Protein AF-A0A7G3B643-F1 (afdb_monomer)

Secondary structure (DSSP, 8-state):
--HHHHHHHHHHHHHHHHHHHHHHH-----HHHHHHHHHHHHHHHHHHHS--------S-S------HHHHHHHHHHTTSS--

Organism: Lutzomyia longipalpis (NCBI:txid7200)

pLDDT: mean 72.9, std 13.2, range [40.34, 89.38]

Mean predicted aligned error: 15.92 Å

Foldseek 3Di:
DDVVVVVLVVLVVVLVVVVCCCVPVVPDDDPVNVVSNVVN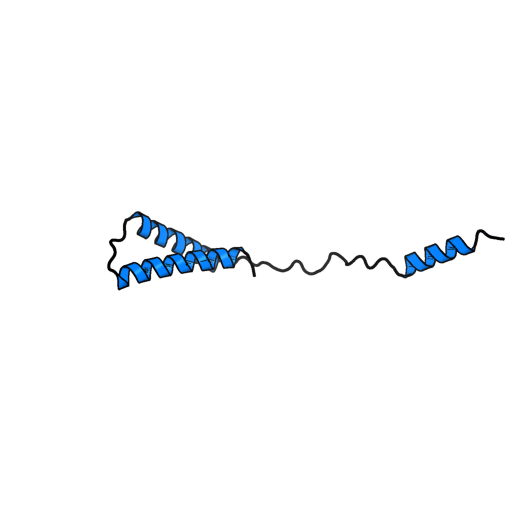VVVVVVCVVPPPPPDPPPPPPDDPPPDPVVVVVVVVVVVPPDD

Radius of gyration: 29.37 Å; Cα contacts (8 Å, |Δi|>4): 14; chains: 1; bounding box: 83×23×52 Å

Sequence (83 aa):
MNSIIKTFASALELFFTAILCFFLFAIPIHFNTILAIGIVSFAVFMYSQNPVVNLPVASSAKGANISDDTQKLLMAEEGEIKE

Structure (mmCIF, N/CA/C/O backbone)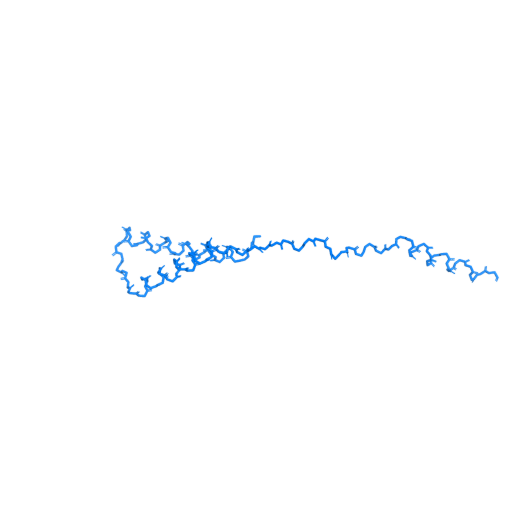:
data_AF-A0A7G3B643-F1
#
_entry.id   AF-A0A7G3B643-F1
#
loop_
_atom_site.group_PDB
_atom_site.id
_atom_site.type_symbol
_atom_site.label_atom_id
_atom_site.label_alt_id
_atom_site.label_comp_id
_atom_site.label_asym_id
_atom_site.label_entity_id
_atom_site.label_seq_id
_atom_site.pdbx_PDB_ins_code
_atom_site.Cartn_x
_atom_site.Cartn_y
_atom_site.Cartn_z
_atom_site.occupancy
_atom_site.B_iso_or_equiv
_atom_site.auth_seq_id
_atom_site.auth_comp_id
_atom_site.auth_asym_id
_atom_site.auth_atom_id
_atom_site.pdbx_PDB_model_num
ATOM 1 N N . MET A 1 1 ? 18.523 -1.673 -6.888 1.00 52.22 1 MET A N 1
ATOM 2 C CA . MET A 1 1 ? 17.071 -1.829 -6.642 1.00 52.22 1 MET A CA 1
ATOM 3 C C . MET A 1 1 ? 16.423 -0.475 -6.866 1.00 52.22 1 MET A C 1
ATOM 5 O O . MET A 1 1 ? 16.875 0.489 -6.262 1.00 52.22 1 MET A O 1
ATOM 9 N N . ASN A 1 2 ? 15.477 -0.383 -7.799 1.00 69.94 2 ASN A N 1
ATOM 10 C CA . ASN A 1 2 ? 14.942 0.897 -8.259 1.00 69.94 2 ASN A CA 1
ATOM 11 C C . ASN A 1 2 ? 14.223 1.619 -7.104 1.00 69.94 2 ASN A C 1
ATOM 13 O O . ASN A 1 2 ? 13.372 1.013 -6.446 1.00 69.94 2 ASN A O 1
ATOM 17 N N . SER A 1 3 ? 14.562 2.885 -6.841 1.00 74.81 3 SER A N 1
ATOM 18 C CA . SER A 1 3 ? 14.036 3.650 -5.695 1.00 74.81 3 SER A CA 1
ATOM 19 C C . SER A 1 3 ? 12.508 3.737 -5.693 1.00 74.81 3 SER A C 1
ATOM 21 O O . SER A 1 3 ? 11.913 3.801 -4.622 1.00 74.81 3 SER A O 1
ATOM 23 N N . ILE A 1 4 ? 11.892 3.637 -6.878 1.00 80.81 4 ILE A N 1
ATOM 24 C CA . ILE A 1 4 ? 10.440 3.633 -7.105 1.00 80.81 4 ILE A CA 1
ATOM 25 C C . ILE A 1 4 ? 9.766 2.387 -6.526 1.00 80.81 4 ILE A C 1
ATOM 27 O O . ILE A 1 4 ? 8.772 2.494 -5.819 1.00 80.81 4 ILE A O 1
ATOM 31 N N . ILE A 1 5 ? 10.336 1.201 -6.756 1.00 81.12 5 ILE A N 1
ATOM 32 C CA . ILE A 1 5 ? 9.785 -0.056 -6.223 1.00 81.12 5 ILE A CA 1
ATOM 33 C C . ILE A 1 5 ? 9.933 -0.081 -4.697 1.00 81.12 5 ILE A C 1
ATOM 35 O O . ILE A 1 5 ? 9.053 -0.575 -4.001 1.00 81.12 5 ILE A O 1
ATOM 39 N N . LYS A 1 6 ? 11.012 0.509 -4.160 1.00 78.00 6 LYS A N 1
ATOM 40 C CA . LYS A 1 6 ? 11.199 0.656 -2.708 1.00 78.00 6 LYS A CA 1
ATOM 41 C C . LYS A 1 6 ? 10.148 1.586 -2.086 1.00 78.00 6 LYS A C 1
ATOM 43 O O . LYS A 1 6 ? 9.641 1.277 -1.012 1.00 78.00 6 LYS A O 1
ATOM 48 N N . THR A 1 7 ? 9.797 2.689 -2.749 1.00 85.19 7 THR A N 1
ATOM 49 C CA . THR A 1 7 ? 8.723 3.581 -2.269 1.00 85.19 7 THR A CA 1
ATOM 50 C C . THR A 1 7 ? 7.367 2.886 -2.330 1.00 85.19 7 THR A C 1
ATOM 52 O O . THR A 1 7 ? 6.583 2.973 -1.390 1.00 85.19 7 THR A O 1
ATOM 55 N N . PHE A 1 8 ? 7.131 2.127 -3.398 1.00 83.94 8 PHE A N 1
ATOM 56 C CA . PHE A 1 8 ? 5.928 1.321 -3.563 1.00 83.94 8 PHE A CA 1
ATOM 57 C C . PHE A 1 8 ? 5.765 0.251 -2.479 1.00 83.94 8 PHE A C 1
ATOM 59 O O . PHE A 1 8 ? 4.691 0.110 -1.899 1.00 83.94 8 PHE A O 1
ATOM 66 N N . ALA A 1 9 ? 6.847 -0.468 -2.174 1.00 85.00 9 ALA A N 1
ATOM 67 C CA . ALA A 1 9 ? 6.864 -1.496 -1.142 1.00 85.00 9 ALA A CA 1
ATOM 68 C C . ALA A 1 9 ? 6.541 -0.919 0.245 1.00 85.00 9 ALA A C 1
ATOM 70 O O . ALA A 1 9 ? 5.718 -1.481 0.960 1.00 85.00 9 ALA A O 1
ATOM 71 N N . SER A 1 10 ? 7.118 0.236 0.595 1.00 87.06 10 SER A N 1
ATOM 72 C CA . SER A 1 10 ? 6.849 0.900 1.878 1.00 87.06 10 SER A CA 1
ATOM 73 C C . SER A 1 10 ? 5.408 1.419 1.991 1.00 87.06 10 SER A C 1
ATOM 75 O O . SER A 1 10 ? 4.793 1.304 3.050 1.00 87.06 10 SER A O 1
ATOM 77 N N . ALA A 1 11 ? 4.825 1.933 0.902 1.00 85.31 11 ALA A N 1
ATOM 78 C CA . ALA A 1 11 ? 3.418 2.340 0.889 1.00 85.31 11 ALA A CA 1
ATOM 79 C C . ALA A 1 11 ? 2.467 1.143 1.075 1.00 85.31 11 ALA A C 1
ATOM 81 O O . ALA A 1 11 ? 1.473 1.234 1.798 1.00 85.31 11 ALA A O 1
ATOM 82 N N . LEU A 1 12 ? 2.793 0.007 0.451 1.00 85.69 12 LEU A N 1
ATOM 83 C CA . LEU A 1 12 ? 2.032 -1.233 0.576 1.00 85.69 12 LEU A CA 1
ATOM 84 C C . LEU A 1 12 ? 2.153 -1.836 1.988 1.00 85.69 12 LEU A C 1
ATOM 86 O O . LEU A 1 12 ? 1.164 -2.327 2.525 1.00 85.69 12 LEU A O 1
ATOM 90 N N . GLU A 1 13 ? 3.313 -1.730 2.636 1.00 86.75 13 GLU A N 1
ATOM 91 C CA . GLU A 1 13 ? 3.500 -2.132 4.038 1.00 86.75 13 GLU A CA 1
ATOM 92 C C . GLU A 1 13 ? 2.573 -1.356 4.988 1.00 86.75 13 GLU A C 1
ATOM 94 O O . GLU A 1 13 ? 1.893 -1.948 5.832 1.00 86.75 13 GLU A O 1
ATOM 99 N N . LEU A 1 14 ? 2.478 -0.034 4.811 1.00 85.69 14 LEU A N 1
ATOM 100 C CA . LEU A 1 14 ? 1.603 0.817 5.620 1.00 85.69 14 LEU A CA 1
ATOM 101 C C . LEU A 1 14 ? 0.120 0.494 5.375 1.00 85.69 14 LEU A C 1
ATOM 103 O O . LEU A 1 14 ? -0.668 0.442 6.320 1.00 85.69 14 LEU A O 1
ATOM 107 N N . PHE A 1 15 ? -0.248 0.202 4.126 1.00 87.12 15 PHE A N 1
ATOM 108 C CA . PHE A 1 15 ? -1.587 -0.260 3.759 1.00 87.12 15 PHE A CA 1
ATOM 109 C C . PHE A 1 15 ? -1.963 -1.574 4.460 1.00 87.12 15 PHE A C 1
ATOM 111 O O . PHE A 1 15 ? -3.018 -1.657 5.092 1.00 87.12 15 PHE A O 1
ATOM 118 N N . PHE A 1 16 ? -1.087 -2.582 4.413 1.00 84.94 16 PHE A N 1
ATOM 119 C CA . PHE A 1 16 ? -1.322 -3.858 5.096 1.00 84.94 16 PHE A CA 1
ATOM 120 C C . PHE A 1 16 ? -1.384 -3.694 6.613 1.00 84.94 16 PHE A C 1
ATOM 122 O O . PHE A 1 16 ? -2.252 -4.285 7.255 1.00 84.94 16 PHE A O 1
ATOM 129 N N . THR A 1 17 ? -0.521 -2.853 7.182 1.00 88.25 17 THR A N 1
ATOM 130 C CA . THR A 1 17 ? -0.530 -2.546 8.617 1.00 88.25 17 THR A CA 1
ATOM 131 C C . THR A 1 17 ? -1.853 -1.908 9.039 1.00 88.25 17 THR A C 1
ATOM 133 O O . THR A 1 17 ? -2.433 -2.309 10.046 1.00 88.25 17 THR A O 1
ATOM 136 N N . ALA A 1 18 ? -2.385 -0.966 8.254 1.00 84.56 18 ALA A N 1
ATOM 137 C CA . ALA A 1 18 ? -3.669 -0.327 8.538 1.00 84.56 18 ALA A CA 1
ATOM 138 C C . ALA A 1 18 ? -4.841 -1.327 8.514 1.00 84.56 18 ALA A C 1
ATOM 140 O O . ALA A 1 18 ? -5.699 -1.291 9.398 1.00 84.56 18 ALA A O 1
ATOM 141 N N . ILE A 1 19 ? -4.856 -2.250 7.546 1.00 83.94 19 ILE A N 1
ATOM 142 C CA . ILE A 1 19 ? -5.890 -3.292 7.439 1.00 83.94 19 ILE A CA 1
ATOM 143 C C . ILE A 1 19 ? -5.777 -4.305 8.586 1.00 83.94 19 ILE A C 1
ATOM 145 O O . ILE A 1 19 ? -6.787 -4.654 9.200 1.00 83.94 19 ILE A O 1
ATOM 149 N N . LEU A 1 20 ? -4.562 -4.753 8.913 1.00 85.06 20 LEU A N 1
ATOM 150 C CA . LEU A 1 20 ? -4.327 -5.689 10.015 1.00 85.06 20 LEU A CA 1
ATOM 151 C C . LEU A 1 20 ? -4.687 -5.072 11.371 1.00 85.06 20 LEU A C 1
ATOM 153 O O . LEU A 1 20 ? -5.348 -5.726 12.173 1.00 85.06 20 LEU A O 1
ATOM 157 N N . CYS A 1 21 ? -4.330 -3.809 11.620 1.00 81.12 21 CYS A N 1
ATOM 158 C CA . CYS A 1 21 ? -4.707 -3.105 12.849 1.00 81.12 21 CYS A CA 1
ATOM 159 C C . CYS A 1 21 ? -6.224 -2.917 12.977 1.00 81.12 21 CYS A C 1
ATOM 161 O O . CYS A 1 21 ? -6.753 -3.031 14.084 1.00 81.12 21 CYS A O 1
ATOM 163 N N . PHE A 1 22 ? -6.932 -2.672 11.868 1.00 79.50 22 PHE A N 1
ATOM 164 C CA . PHE A 1 22 ? -8.395 -2.641 11.881 1.00 79.50 22 PHE A CA 1
ATOM 165 C C . PHE A 1 22 ? -8.978 -3.994 12.299 1.00 79.50 22 PHE A C 1
ATOM 167 O O . PHE A 1 22 ? -9.845 -4.045 13.168 1.00 79.50 22 PHE A O 1
ATOM 174 N N . PHE A 1 23 ? -8.476 -5.089 11.724 1.00 80.12 23 PHE A N 1
ATOM 175 C CA . PHE A 1 23 ? -9.002 -6.425 11.997 1.00 80.12 23 PHE A CA 1
ATOM 176 C C . PHE A 1 23 ? -8.654 -6.936 13.406 1.00 80.12 23 PHE A C 1
ATOM 178 O O . PHE A 1 23 ? -9.461 -7.625 14.022 1.00 80.12 23 PHE A O 1
ATOM 185 N N . LEU A 1 24 ? -7.467 -6.600 13.925 1.00 80.62 24 LEU A N 1
ATOM 186 C CA . LEU A 1 24 ? -6.933 -7.170 15.169 1.00 80.62 24 LEU A CA 1
ATOM 187 C C . LEU A 1 24 ? -7.295 -6.360 16.423 1.00 80.62 24 LEU A C 1
ATOM 189 O O . LEU A 1 24 ? -7.500 -6.941 17.484 1.00 80.62 24 LEU A O 1
ATOM 193 N N . PHE A 1 25 ? -7.407 -5.034 16.307 1.00 76.31 25 PHE A N 1
ATOM 194 C CA . PHE A 1 25 ? -7.675 -4.145 17.445 1.00 76.31 25 PHE A CA 1
ATOM 195 C C . PHE A 1 25 ? -9.011 -3.394 17.344 1.00 76.31 25 PHE A C 1
ATOM 197 O O . PHE A 1 25 ? -9.336 -2.639 18.259 1.00 76.31 25 PHE A O 1
ATOM 204 N N . ALA A 1 26 ? -9.776 -3.574 16.254 1.00 68.94 26 ALA A N 1
ATOM 205 C CA . ALA A 1 26 ? -11.036 -2.867 15.984 1.00 68.94 26 ALA A CA 1
ATOM 206 C C . ALA A 1 26 ? -10.935 -1.343 16.200 1.00 68.94 26 ALA A C 1
ATOM 208 O O . ALA A 1 26 ? -11.895 -0.690 16.614 1.00 68.94 26 ALA A O 1
ATOM 209 N N . ILE A 1 27 ? -9.752 -0.770 15.942 1.00 74.44 27 ILE A N 1
ATOM 210 C CA . ILE A 1 27 ? -9.507 0.661 16.127 1.00 74.44 27 ILE A CA 1
ATOM 211 C C . ILE A 1 27 ? -10.391 1.410 15.123 1.00 74.44 27 ILE A C 1
ATOM 213 O O . ILE A 1 27 ? -10.361 1.075 13.934 1.00 74.44 27 ILE A O 1
ATOM 217 N N . PRO A 1 28 ? -11.185 2.403 15.568 1.00 72.69 28 PRO A N 1
ATOM 218 C CA . PRO A 1 28 ? -12.116 3.112 14.704 1.00 72.69 28 PRO A CA 1
ATOM 219 C C . PRO A 1 28 ? -11.372 3.776 13.540 1.00 72.69 28 PRO A C 1
ATOM 221 O O . PRO A 1 28 ? -10.551 4.674 13.720 1.00 72.69 28 PRO A O 1
ATOM 224 N N . ILE A 1 29 ? -11.666 3.307 12.328 1.00 76.12 29 ILE A N 1
ATOM 225 C CA . ILE A 1 29 ? -11.113 3.828 11.079 1.00 76.12 29 ILE A CA 1
ATOM 226 C C . ILE A 1 29 ? -11.865 5.112 10.723 1.00 76.12 29 ILE A C 1
ATOM 228 O O . ILE A 1 29 ? -13.078 5.108 10.519 1.00 76.12 29 ILE A O 1
ATOM 232 N N . HIS A 1 30 ? -11.137 6.222 10.625 1.00 79.88 30 HIS A N 1
ATOM 233 C CA . HIS A 1 30 ? -11.695 7.494 10.178 1.00 79.88 30 HIS A CA 1
ATOM 234 C C . HIS A 1 30 ? -11.760 7.567 8.646 1.00 79.88 30 HIS A C 1
ATOM 236 O O . HIS A 1 30 ? -11.012 6.892 7.937 1.00 79.88 30 HIS A O 1
ATOM 242 N N . PHE A 1 31 ? -12.613 8.452 8.124 1.00 83.00 31 PHE A N 1
ATOM 243 C CA . PHE A 1 31 ? -12.802 8.641 6.680 1.00 83.00 31 PHE A CA 1
ATOM 244 C C . PHE A 1 31 ? -11.487 8.930 5.928 1.00 83.00 31 PHE A C 1
ATOM 246 O O . PHE A 1 31 ? -11.286 8.453 4.813 1.00 83.00 31 PHE A O 1
ATOM 253 N N . ASN A 1 32 ? -10.547 9.627 6.578 1.00 84.12 32 ASN A N 1
ATOM 254 C CA . ASN A 1 32 ? -9.206 9.895 6.049 1.00 84.12 32 ASN A CA 1
ATOM 255 C C . ASN A 1 32 ? -8.437 8.609 5.698 1.00 84.12 32 ASN A C 1
ATOM 257 O O . ASN A 1 32 ? -7.770 8.549 4.669 1.00 84.12 32 ASN A O 1
ATOM 261 N N . THR A 1 33 ? -8.550 7.566 6.522 1.00 82.50 33 THR A N 1
ATOM 262 C CA . THR A 1 33 ? -7.864 6.285 6.306 1.00 82.50 33 THR A CA 1
ATOM 263 C C . THR A 1 33 ? -8.494 5.506 5.154 1.00 82.50 33 THR A C 1
ATOM 265 O O . THR A 1 33 ? -7.774 4.911 4.358 1.00 82.50 33 THR A O 1
ATOM 268 N N . ILE A 1 34 ? -9.822 5.562 5.009 1.00 82.62 34 ILE A N 1
ATOM 269 C CA . ILE A 1 34 ? -10.535 4.953 3.873 1.00 82.62 34 ILE A CA 1
ATOM 270 C C . ILE A 1 34 ? -10.085 5.610 2.561 1.00 82.62 34 ILE A C 1
ATOM 272 O O . ILE A 1 34 ? -9.762 4.916 1.596 1.00 82.62 34 ILE A O 1
ATOM 276 N N . LEU A 1 35 ? -9.99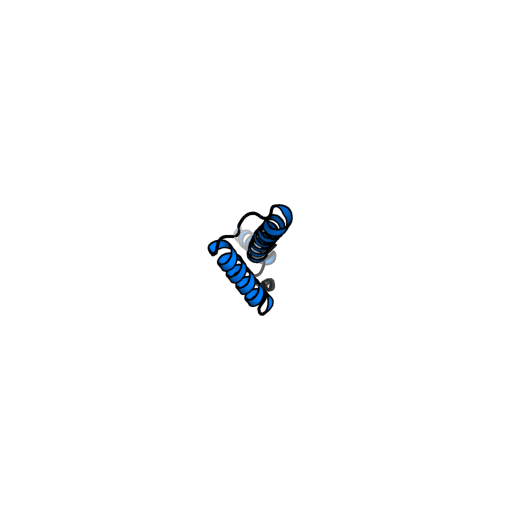7 6.944 2.542 1.00 88.19 35 LEU A N 1
ATOM 277 C CA . LEU A 1 35 ? -9.527 7.689 1.376 1.00 88.19 35 LEU A CA 1
ATOM 278 C C . LEU A 1 35 ? -8.058 7.370 1.051 1.00 88.19 35 LEU A C 1
ATOM 280 O O . LEU A 1 35 ? -7.722 7.151 -0.111 1.00 88.19 35 LEU A O 1
ATOM 284 N N . ALA A 1 36 ? -7.198 7.273 2.069 1.00 85.00 36 ALA A N 1
ATOM 285 C CA . ALA A 1 36 ? -5.793 6.902 1.901 1.00 85.00 36 ALA A CA 1
ATOM 286 C C . ALA A 1 36 ? -5.627 5.495 1.298 1.00 85.00 36 ALA A C 1
ATOM 288 O O . ALA A 1 36 ? -4.881 5.324 0.335 1.00 85.00 36 ALA A O 1
ATOM 289 N N . ILE A 1 37 ? -6.368 4.505 1.808 1.00 84.81 37 ILE A N 1
ATOM 290 C CA . ILE A 1 37 ? -6.422 3.134 1.270 1.00 84.81 37 ILE A CA 1
ATOM 291 C C . ILE A 1 37 ? -6.845 3.153 -0.204 1.00 84.81 37 ILE A C 1
ATOM 293 O O . ILE A 1 37 ? -6.225 2.474 -1.027 1.00 84.81 37 ILE A O 1
ATOM 297 N N . GLY A 1 38 ? -7.851 3.962 -0.554 1.00 88.94 38 GLY A N 1
ATOM 298 C CA . GLY A 1 38 ? -8.309 4.132 -1.934 1.00 88.94 38 GLY A CA 1
ATOM 299 C C . GLY A 1 38 ? -7.237 4.718 -2.857 1.00 88.94 38 GLY A C 1
ATOM 300 O O . GLY A 1 38 ? -6.990 4.170 -3.929 1.00 88.94 38 GLY A O 1
ATOM 301 N N . ILE A 1 39 ? -6.550 5.781 -2.429 1.00 89.38 39 ILE A N 1
ATOM 302 C CA . ILE A 1 39 ? -5.483 6.432 -3.210 1.00 89.38 39 ILE A CA 1
ATOM 303 C C . ILE A 1 39 ? -4.295 5.487 -3.418 1.00 89.38 39 ILE A C 1
ATOM 305 O O . ILE A 1 39 ? -3.804 5.360 -4.540 1.00 89.38 39 ILE A O 1
ATOM 309 N N . VAL A 1 40 ? -3.847 4.797 -2.364 1.00 85.94 40 VAL A N 1
ATOM 310 C CA . VAL A 1 40 ? -2.742 3.830 -2.455 1.00 85.94 40 VAL A CA 1
ATOM 311 C C . VAL A 1 40 ? -3.124 2.673 -3.377 1.00 85.94 40 VAL A C 1
ATOM 313 O O . VAL A 1 40 ? -2.354 2.333 -4.271 1.00 85.94 40 VAL A O 1
ATOM 316 N N . SER A 1 41 ? -4.333 2.124 -3.237 1.00 84.38 41 SER A N 1
ATOM 317 C CA . SER A 1 41 ? -4.835 1.067 -4.127 1.00 84.38 41 SER A CA 1
ATOM 318 C C . SER A 1 41 ? -4.894 1.528 -5.584 1.00 84.38 41 SER A C 1
ATOM 320 O O . SER A 1 41 ? -4.484 0.791 -6.478 1.00 84.38 41 SER A O 1
ATOM 322 N N . PHE A 1 42 ? -5.342 2.762 -5.832 1.00 88.81 42 PHE A N 1
ATOM 323 C CA . PHE A 1 42 ? -5.378 3.344 -7.172 1.00 88.81 42 PHE A CA 1
ATOM 324 C C . PHE A 1 42 ? -3.974 3.532 -7.759 1.00 88.81 42 PHE A C 1
ATOM 326 O O . PHE A 1 42 ? -3.740 3.185 -8.916 1.00 88.81 42 PHE A O 1
ATOM 333 N N . ALA A 1 43 ? -3.017 4.011 -6.963 1.00 86.06 43 ALA A N 1
ATOM 334 C CA . ALA A 1 43 ? -1.626 4.130 -7.383 1.00 86.06 43 ALA A CA 1
ATOM 335 C C . ALA A 1 43 ? -1.035 2.758 -7.745 1.00 86.06 43 ALA A C 1
ATOM 337 O O . ALA A 1 43 ? -0.427 2.617 -8.807 1.00 86.06 43 ALA A O 1
ATOM 338 N N . VAL A 1 44 ? -1.256 1.737 -6.904 1.00 85.06 44 VAL A N 1
ATOM 339 C CA . VAL A 1 44 ? -0.811 0.352 -7.149 1.00 85.06 44 VAL A CA 1
ATOM 340 C C . VAL A 1 44 ? -1.411 -0.208 -8.420 1.00 85.06 44 VAL A C 1
ATOM 342 O O . VAL A 1 44 ? -0.695 -0.800 -9.230 1.00 85.06 44 VAL A O 1
ATOM 345 N N . PHE A 1 45 ? -2.703 0.016 -8.621 1.00 86.25 45 PHE A N 1
ATOM 346 C CA . PHE A 1 45 ? -3.389 -0.409 -9.824 1.00 86.25 45 PHE A CA 1
ATOM 347 C C . PHE A 1 45 ? -2.790 0.245 -11.074 1.00 86.25 45 PHE A C 1
ATOM 349 O O . PHE A 1 45 ? -2.454 -0.453 -12.030 1.00 86.25 45 PHE A O 1
ATOM 356 N N . MET A 1 46 ? -2.580 1.563 -11.053 1.00 84.50 46 MET A N 1
ATOM 357 C CA . MET A 1 46 ? -2.028 2.292 -12.195 1.00 84.50 46 MET A CA 1
ATOM 358 C C . MET A 1 46 ? -0.578 1.877 -12.504 1.00 84.50 46 MET A C 1
ATOM 360 O O . MET A 1 46 ? -0.225 1.670 -13.665 1.00 84.50 46 MET A O 1
ATOM 364 N N . TYR A 1 47 ? 0.245 1.683 -11.470 1.00 81.44 47 TYR A N 1
ATOM 365 C CA . TYR A 1 47 ? 1.623 1.205 -11.609 1.00 81.44 47 TYR A CA 1
ATOM 366 C C . TYR A 1 47 ? 1.697 -0.233 -12.137 1.00 81.44 47 TYR A C 1
ATOM 368 O O . TYR A 1 47 ? 2.567 -0.550 -12.944 1.00 81.44 47 TYR A O 1
ATOM 376 N N . SER A 1 48 ? 0.770 -1.098 -11.719 1.00 79.94 48 SER A N 1
ATOM 377 C CA . SER A 1 48 ? 0.724 -2.493 -12.177 1.00 79.94 48 SER A CA 1
ATOM 378 C C . SER A 1 48 ? 0.389 -2.611 -13.666 1.00 79.94 48 SER A C 1
ATOM 380 O O . SER A 1 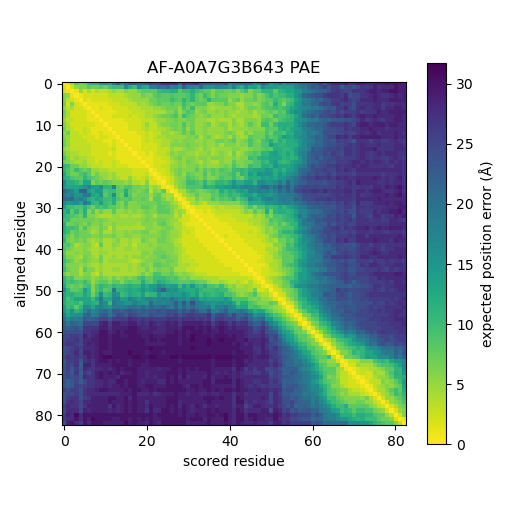48 ? 0.824 -3.565 -14.305 1.00 79.94 48 SER A O 1
ATOM 382 N N . GLN A 1 49 ? -0.355 -1.652 -14.235 1.00 82.31 49 GLN A N 1
ATOM 383 C CA . GLN A 1 49 ? -0.664 -1.637 -15.670 1.00 82.31 49 GLN A CA 1
ATOM 384 C C . GLN A 1 49 ? 0.514 -1.190 -16.541 1.00 82.31 49 GLN A C 1
ATOM 386 O O . GLN A 1 49 ? 0.690 -1.713 -17.636 1.00 82.31 49 GLN A O 1
ATOM 391 N N . ASN A 1 50 ? 1.316 -0.230 -16.076 1.00 76.62 50 ASN A N 1
ATOM 392 C CA . ASN A 1 50 ? 2.474 0.283 -16.808 1.00 76.62 50 ASN A CA 1
ATOM 393 C C . ASN A 1 50 ? 3.692 0.312 -15.876 1.00 76.62 50 ASN A C 1
ATOM 395 O O . ASN A 1 50 ? 4.038 1.372 -15.341 1.00 76.62 50 ASN A O 1
ATOM 399 N N . PRO A 1 51 ? 4.337 -0.846 -15.642 1.00 72.69 51 PRO A N 1
ATOM 400 C CA . PRO A 1 51 ? 5.491 -0.906 -14.760 1.00 72.69 51 PRO A CA 1
ATOM 401 C C . PRO A 1 51 ? 6.633 -0.073 -15.348 1.00 72.69 51 PRO A C 1
ATOM 403 O O . PRO A 1 51 ? 6.929 -0.151 -16.540 1.00 72.69 51 PRO A O 1
ATOM 406 N N . VAL A 1 52 ? 7.298 0.728 -14.508 1.00 68.69 52 VAL A N 1
ATOM 407 C CA . VAL A 1 52 ? 8.431 1.560 -14.946 1.00 68.69 52 VAL A CA 1
ATOM 408 C C . VAL A 1 52 ? 9.596 0.665 -15.377 1.00 68.69 52 VAL A C 1
ATOM 410 O O . VAL A 1 52 ? 10.355 0.137 -14.561 1.00 68.69 52 VAL A O 1
ATOM 413 N N . VAL A 1 53 ? 9.726 0.468 -16.686 1.00 71.12 53 VAL A N 1
ATOM 414 C CA . VAL A 1 53 ? 10.833 -0.272 -17.287 1.00 71.12 53 VAL A CA 1
ATOM 415 C C . VAL A 1 53 ? 12.090 0.589 -17.225 1.00 71.12 53 VAL A C 1
ATOM 417 O O . VAL A 1 53 ? 12.346 1.432 -18.077 1.00 71.12 53 VAL A O 1
ATOM 420 N N . ASN A 1 54 ? 12.905 0.389 -16.191 1.00 65.94 54 ASN A N 1
ATOM 421 C CA . A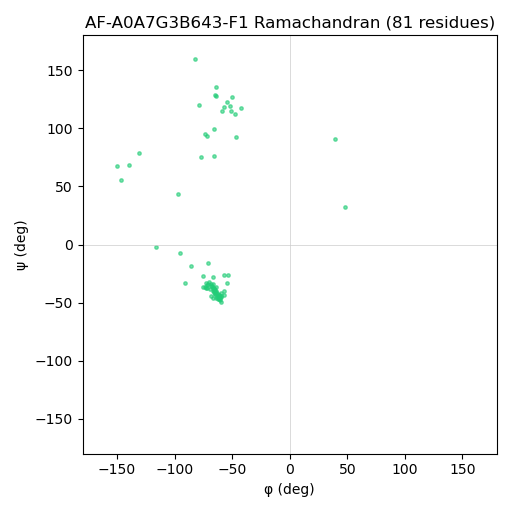SN A 1 54 ? 14.267 0.910 -16.192 1.00 65.94 54 ASN A CA 1
ATOM 422 C C . ASN A 1 54 ? 15.114 -0.001 -17.086 1.00 65.94 54 ASN A C 1
ATOM 424 O O . ASN A 1 54 ? 15.864 -0.839 -16.580 1.00 65.94 54 ASN A O 1
ATOM 428 N N . LEU A 1 55 ? 14.954 0.124 -18.408 1.00 70.88 55 LEU A N 1
ATOM 429 C CA . LEU A 1 55 ? 15.895 -0.474 -19.347 1.00 70.88 55 LEU A CA 1
ATOM 430 C C . LEU A 1 55 ? 17.269 0.107 -19.000 1.00 70.88 55 LEU A C 1
ATOM 432 O O . LEU A 1 55 ? 17.421 1.332 -19.041 1.00 70.88 55 LEU A O 1
ATOM 436 N N . PRO A 1 56 ? 18.256 -0.714 -18.595 1.00 59.72 56 PRO A N 1
ATOM 437 C CA . PRO A 1 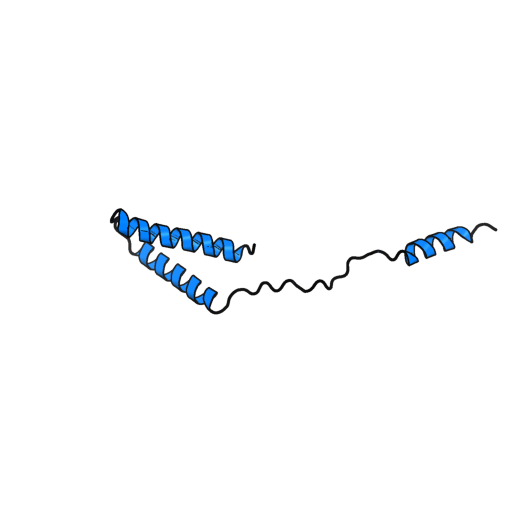56 ? 19.619 -0.226 -18.540 1.00 59.72 56 PRO A CA 1
ATOM 438 C C . PRO A 1 56 ? 19.909 0.313 -19.935 1.00 59.72 56 PRO A C 1
ATOM 440 O O . PRO A 1 56 ? 19.722 -0.405 -20.920 1.00 59.72 56 PRO A O 1
ATOM 443 N N . VAL A 1 57 ? 20.285 1.593 -20.025 1.00 58.41 57 VAL A N 1
ATOM 444 C CA . VAL A 1 57 ? 20.849 2.115 -21.263 1.00 58.41 57 VAL A CA 1
ATOM 445 C C . VAL A 1 57 ? 21.953 1.130 -21.617 1.00 58.41 57 VAL A C 1
ATOM 447 O O . VAL A 1 57 ? 22.858 0.894 -20.813 1.00 58.41 57 VAL A O 1
ATOM 450 N N . ALA A 1 58 ? 21.785 0.422 -22.734 1.00 54.38 58 ALA A N 1
ATOM 451 C CA . ALA A 1 58 ? 22.802 -0.492 -23.202 1.00 54.38 58 ALA A CA 1
ATOM 452 C C . ALA A 1 58 ? 24.102 0.300 -23.195 1.00 54.38 58 ALA A C 1
ATOM 454 O O . ALA A 1 58 ? 24.146 1.422 -23.704 1.00 54.38 58 ALA A O 1
ATOM 455 N N . SER A 1 59 ? 25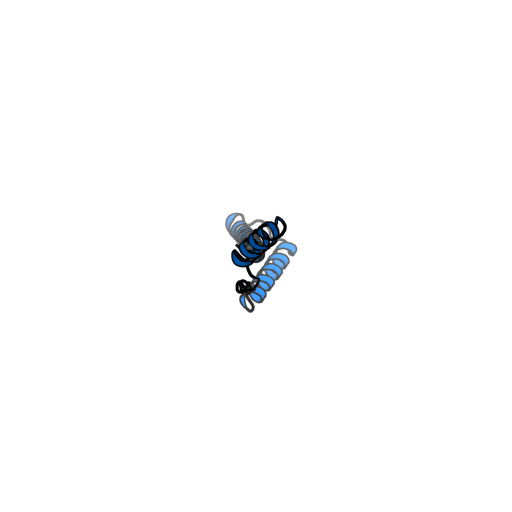.112 -0.254 -22.537 1.00 53.62 59 SER A N 1
ATOM 456 C CA . SER A 1 59 ? 26.465 0.260 -22.484 1.00 53.62 59 SER A CA 1
ATOM 457 C C . SER A 1 59 ? 26.923 0.637 -23.894 1.00 53.62 59 SER A C 1
ATOM 459 O O . SER A 1 59 ? 27.403 -0.186 -24.665 1.00 53.62 59 SER A O 1
ATOM 461 N N . SER A 1 60 ? 26.720 1.891 -24.267 1.00 52.25 60 SER A N 1
ATOM 462 C CA . SER A 1 60 ? 27.252 2.516 -25.473 1.00 52.25 60 SER A CA 1
ATOM 463 C C . SER A 1 60 ? 27.539 3.974 -25.164 1.00 52.25 60 SER A C 1
ATOM 465 O O . SER A 1 60 ? 27.092 4.900 -25.822 1.00 52.25 60 SER A O 1
ATOM 467 N N . ALA A 1 61 ? 28.341 4.158 -24.126 1.00 47.62 61 ALA A N 1
ATOM 468 C CA . ALA A 1 61 ? 29.282 5.257 -24.050 1.00 47.62 61 ALA A CA 1
ATOM 469 C C . ALA A 1 61 ? 30.568 4.703 -23.437 1.00 47.62 61 ALA A C 1
ATOM 471 O O . ALA A 1 61 ? 30.895 4.928 -22.279 1.00 47.62 61 ALA A O 1
ATOM 472 N N . LYS A 1 62 ? 31.216 3.850 -24.238 1.00 44.28 62 LYS A N 1
ATOM 473 C CA . LYS A 1 62 ? 32.653 3.900 -24.498 1.00 44.28 62 LYS A CA 1
ATOM 474 C C . LYS A 1 62 ? 33.485 4.251 -23.263 1.00 44.28 62 LYS A C 1
ATOM 476 O O . LYS A 1 62 ? 33.790 5.414 -23.018 1.00 44.28 62 LYS A O 1
ATOM 481 N N . GLY A 1 63 ? 33.904 3.210 -22.541 1.00 40.34 63 GLY A N 1
ATOM 482 C CA . GLY A 1 63 ? 35.129 3.290 -21.764 1.00 40.34 63 GLY A CA 1
ATOM 483 C C . GLY A 1 63 ? 36.204 3.874 -22.672 1.00 40.34 63 GLY A C 1
ATOM 484 O O . GLY A 1 63 ? 36.563 3.274 -23.687 1.00 40.34 63 GLY A O 1
ATOM 485 N N . ALA A 1 64 ? 36.639 5.083 -22.342 1.00 44.69 64 ALA A N 1
ATOM 486 C CA . ALA A 1 64 ? 37.847 5.676 -22.863 1.00 44.69 64 ALA A CA 1
ATOM 487 C C . ALA A 1 64 ? 39.023 4.842 -22.337 1.00 44.69 64 ALA A C 1
ATOM 489 O O . ALA A 1 64 ? 39.706 5.234 -21.398 1.00 44.69 64 ALA A O 1
ATOM 490 N N . ASN A 1 65 ? 39.234 3.659 -22.919 1.00 49.41 65 ASN A N 1
ATOM 491 C CA . ASN A 1 65 ? 40.568 3.091 -22.977 1.00 49.41 65 ASN A CA 1
ATOM 492 C C . ASN A 1 65 ? 41.293 3.948 -24.005 1.00 49.41 65 ASN A C 1
ATOM 494 O O . ASN A 1 65 ? 41.114 3.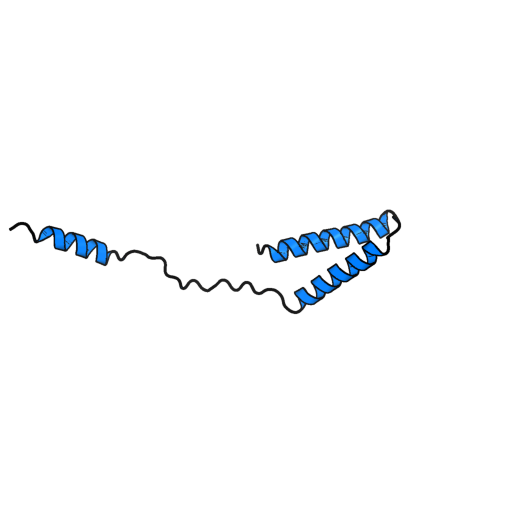805 -25.215 1.00 49.41 65 ASN A O 1
ATOM 498 N N . ILE A 1 66 ? 41.968 4.95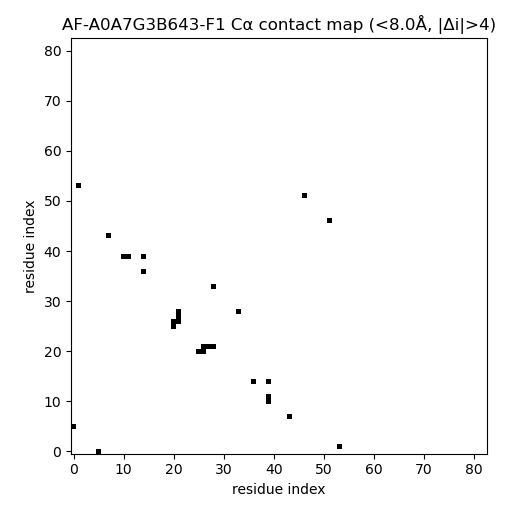7 -23.462 1.00 56.50 66 ILE A N 1
ATOM 499 C CA . ILE A 1 66 ? 43.006 5.728 -24.122 1.00 56.50 66 ILE A CA 1
ATOM 500 C C . ILE A 1 66 ? 43.865 4.724 -24.878 1.00 56.50 66 ILE A C 1
ATOM 502 O O . ILE A 1 66 ? 44.393 3.787 -24.293 1.00 56.50 66 ILE A O 1
ATOM 506 N N . SER A 1 67 ? 43.870 4.895 -26.194 1.00 55.69 67 SER A N 1
ATOM 507 C CA . SER A 1 67 ? 44.552 4.037 -27.141 1.00 55.69 67 SER A CA 1
ATOM 508 C C . SER A 1 67 ? 46.009 3.858 -26.722 1.00 55.69 67 SER A C 1
ATOM 510 O O . SER A 1 67 ? 46.758 4.840 -26.670 1.00 55.69 67 SER A O 1
ATOM 512 N N . ASP A 1 68 ? 46.410 2.614 -26.461 1.00 59.59 68 ASP A N 1
ATOM 513 C CA . ASP A 1 68 ? 47.815 2.232 -26.295 1.00 59.59 68 ASP A CA 1
ATOM 514 C C . ASP A 1 68 ? 48.651 2.683 -27.515 1.00 59.59 68 ASP A C 1
ATOM 516 O O . ASP A 1 68 ? 49.830 3.017 -27.387 1.00 59.59 68 ASP A O 1
ATOM 520 N N . ASP A 1 69 ? 48.021 2.823 -28.691 1.00 63.31 69 ASP A N 1
ATOM 521 C CA . ASP A 1 69 ? 48.659 3.344 -29.903 1.00 63.31 69 ASP A CA 1
ATOM 522 C C . ASP A 1 69 ? 48.962 4.850 -29.817 1.00 63.31 69 ASP A C 1
ATOM 524 O O . ASP A 1 69 ? 49.974 5.304 -30.352 1.00 63.31 69 ASP A O 1
ATOM 528 N N . THR A 1 70 ? 48.142 5.639 -29.108 1.00 65.88 70 THR A N 1
ATOM 529 C CA . THR A 1 70 ? 48.402 7.077 -28.906 1.00 65.88 70 THR A CA 1
ATOM 530 C C . THR A 1 70 ? 49.572 7.291 -27.951 1.00 65.88 70 THR A C 1
ATOM 532 O O . THR A 1 70 ? 50.390 8.176 -28.192 1.00 65.88 70 THR A O 1
ATOM 535 N N . GLN A 1 71 ? 49.713 6.460 -26.912 1.00 66.25 71 GLN A N 1
ATOM 536 C CA . GLN A 1 71 ? 50.869 6.547 -26.013 1.00 66.25 71 GLN A CA 1
ATOM 537 C C . GLN A 1 71 ? 52.173 6.151 -26.726 1.00 66.25 71 GLN A C 1
ATOM 539 O O . GLN A 1 71 ? 53.210 6.774 -26.510 1.00 66.25 71 GLN A O 1
ATOM 544 N N . LYS A 1 72 ? 52.108 5.173 -27.639 1.00 65.06 72 LYS A N 1
ATOM 545 C CA . LYS A 1 72 ? 53.256 4.728 -28.440 1.00 65.06 72 LYS A CA 1
ATOM 546 C C . LYS A 1 72 ? 53.685 5.746 -29.506 1.00 65.06 72 LYS A C 1
ATOM 548 O O . LYS A 1 72 ? 54.877 5.877 -29.763 1.00 65.06 72 LYS A O 1
ATOM 553 N N . LEU A 1 73 ? 52.737 6.485 -30.088 1.00 66.00 73 LEU A N 1
ATOM 554 C CA . LEU A 1 73 ? 53.015 7.576 -31.034 1.00 66.00 73 LEU A CA 1
ATOM 555 C C . LEU A 1 73 ? 53.662 8.790 -30.350 1.00 66.00 73 LEU A C 1
ATOM 557 O O . LEU A 1 73 ? 54.594 9.365 -30.898 1.00 66.00 73 LEU A O 1
ATOM 561 N N . LEU A 1 74 ? 53.235 9.125 -29.128 1.00 66.69 74 LEU A N 1
ATOM 562 C CA . LEU A 1 74 ? 53.831 10.218 -28.347 1.00 66.69 74 LEU A CA 1
ATOM 563 C C . LEU A 1 74 ? 55.278 9.908 -27.921 1.00 66.69 74 LEU A C 1
ATOM 565 O O . LEU A 1 74 ? 56.115 10.802 -27.904 1.00 66.69 74 LEU A O 1
ATOM 569 N N . MET A 1 75 ? 55.594 8.639 -27.636 1.00 67.12 75 MET A N 1
ATOM 570 C CA . MET A 1 75 ? 56.965 8.210 -27.316 1.00 67.12 75 MET A CA 1
ATOM 571 C C . MET A 1 75 ? 57.885 8.133 -28.542 1.00 67.12 75 MET A C 1
ATOM 573 O O . MET A 1 75 ? 59.098 8.264 -28.395 1.00 67.12 75 MET A O 1
ATOM 577 N N . ALA A 1 76 ? 57.334 7.903 -29.739 1.00 67.12 76 ALA A N 1
ATOM 578 C CA . ALA A 1 76 ? 58.112 7.888 -30.976 1.00 67.12 76 ALA A CA 1
ATOM 579 C C . ALA A 1 76 ? 58.528 9.307 -31.404 1.00 67.12 76 ALA A C 1
ATOM 581 O O . ALA A 1 76 ? 59.657 9.496 -31.844 1.00 67.12 76 ALA A O 1
ATOM 582 N N . GLU A 1 77 ? 57.662 10.306 -31.199 1.00 63.38 77 GLU A N 1
ATOM 583 C CA . GLU A 1 77 ? 57.937 11.693 -31.600 1.00 63.38 77 GLU A CA 1
ATOM 584 C C . GLU A 1 77 ? 58.989 12.385 -30.706 1.00 63.38 77 GLU A C 1
ATOM 586 O O . GLU A 1 77 ? 59.816 13.146 -31.207 1.00 63.38 77 GLU A O 1
ATOM 591 N N . GLU A 1 78 ? 59.065 12.065 -29.406 1.00 62.78 78 GLU A N 1
ATOM 592 C CA . GLU A 1 78 ? 60.137 12.581 -28.528 1.00 62.78 78 GLU A CA 1
ATOM 593 C C . GLU A 1 78 ? 61.526 11.969 -28.821 1.00 62.78 78 GLU A C 1
ATOM 595 O O . GLU A 1 78 ? 62.544 12.512 -28.384 1.00 62.78 78 GLU A O 1
ATOM 600 N N . GLY A 1 79 ? 61.590 10.857 -29.563 1.00 57.28 79 GLY A N 1
ATOM 601 C CA . GLY A 1 79 ? 62.833 10.157 -29.901 1.00 57.28 79 GLY A CA 1
ATOM 602 C C . GLY A 1 79 ? 63.567 10.683 -31.140 1.00 57.28 79 GLY A C 1
ATOM 603 O O . GLY A 1 79 ? 64.759 10.419 -31.275 1.00 57.28 79 GLY A O 1
ATOM 604 N N . GLU A 1 80 ? 62.898 11.430 -32.025 1.00 58.38 80 GLU A N 1
ATOM 605 C CA . GLU A 1 80 ? 63.484 11.893 -33.299 1.00 58.38 80 GLU A CA 1
ATOM 606 C C . GLU A 1 80 ? 64.080 13.312 -33.238 1.00 58.38 80 GLU A C 1
ATOM 608 O O . GLU A 1 80 ? 64.778 13.725 -34.159 1.00 58.38 80 GLU A O 1
ATOM 613 N N . ILE A 1 81 ? 63.896 14.060 -32.143 1.00 56.66 81 ILE A N 1
ATOM 614 C CA . ILE A 1 81 ? 64.459 15.418 -31.989 1.00 56.66 81 ILE A CA 1
ATOM 615 C C . ILE A 1 81 ? 65.778 15.390 -31.200 1.00 56.66 81 ILE A C 1
ATOM 617 O O . ILE A 1 81 ? 65.985 16.197 -30.295 1.00 56.66 81 ILE A O 1
ATOM 621 N N . LYS A 1 82 ? 66.674 14.440 -31.485 1.00 53.75 82 LYS A N 1
ATOM 622 C CA . LYS A 1 82 ? 68.084 14.487 -31.053 1.00 53.75 82 LYS A CA 1
ATOM 623 C C . LYS A 1 82 ? 68.991 13.758 -32.045 1.00 53.75 82 LYS A C 1
ATOM 625 O O . LYS A 1 82 ? 69.602 12.759 -31.684 1.00 53.75 82 LYS A O 1
ATOM 630 N N . GLU A 1 83 ? 69.118 14.304 -33.248 1.00 50.31 83 GLU A N 1
ATOM 631 C CA . GLU A 1 83 ? 70.378 14.273 -34.008 1.00 50.31 83 GLU A CA 1
ATOM 632 C C . GLU A 1 83 ? 70.693 15.668 -34.551 1.00 50.31 83 GLU A C 1
ATOM 634 O O . GLU A 1 83 ? 69.758 16.346 -35.037 1.00 50.31 83 GLU A O 1
#

Solvent-accessible surface area (backbone atoms only — not comparable to full-atom values): 5250 Å² total; per-residue (Å²): 130,62,69,65,60,54,54,50,50,54,53,50,51,53,51,51,50,54,54,48,44,37,74,75,65,65,53,86,81,51,72,69,56,57,50,48,51,49,52,54,51,49,51,51,53,56,41,69,76,58,63,84,77,79,69,73,76,72,93,76,77,71,82,81,72,73,52,71,66,56,58,53,50,57,58,53,59,72,64,69,82,78,126